Protein 1WY6 (pdb70)

Nearest PDB structures (foldseek):
  1wy6-assembly1_A  TM=1.006E+00  e=4.085E-22  Sulfurisphaera tokodaii
  7o04-assembly1_B  TM=3.857E-01  e=1.399E+00  Shigella flexneri
  7qij-assembly1_FC  TM=4.888E-01  e=3.681E+00  Yersinia enterocolitica
  8bd7-assembly1_K  TM=3.488E-01  e=2.624E+00  Chlamydomonas reinhardtii

Sequence (159 aa):
EIIRKLMDAKKFLLDGYIDEGVKIVLEITKSSTKSEYNWFICNLLESIDCRYMFQVLDKIGSYFDLDKCQNLKSVVECGVINNTLNEHVNKALDILVIQGKRDKLEEIGREILNEVSASILVAIANALRRVGDERDATTLLIEACKKGEKEACNAVNTL

B-factor: mean 21.5, std 10.37, range [6.13, 84.38]

Structure (mmCIF, N/CA/C/O backbone):
data_1WY6
#
_entry.id   1WY6
#
_cell.length_a   36.370
_cell.length_b   50.440
_cell.length_c   82.310
_cell.angle_alpha   90.00
_cell.angle_beta   90.00
_cell.angle_gamma   90.00
#
_symmetry.space_group_name_H-M   'P 21 21 21'
#
loop_
_entity.id
_entity.type
_entity.pdbx_description
1 polymer 'hypothetical protein ST1625'
2 water water
#
loop_
_atom_site.group_PDB
_atom_site.id
_atom_site.type_symbol
_atom_site.label_atom_id
_atom_site.label_alt_id
_atom_site.label_comp_id
_atom_site.label_asym_id
_atom_site.label_entity_id
_atom_site.label_seq_id
_atom_site.pdbx_PDB_ins_code
_atom_site.Cartn_x
_atom_site.Cartn_y
_atom_site.Cartn_z
_atom_site.occupancy
_atom_site.B_iso_or_equiv
_atom_site.auth_seq_id
_atom_site.auth_comp_id
_atom_site.auth_asym_id
_atom_site.auth_atom_id
_atom_site.pdbx_PDB_model_num
ATOM 1 N N . GLU A 1 6 ? 5.751 51.819 -50.031 1.00 37.56 7 GLU A N 1
ATOM 2 C CA . GLU A 1 6 ? 6.792 50.788 -49.768 1.00 37.33 7 GLU A CA 1
ATOM 3 C C . GLU A 1 6 ? 7.073 50.675 -48.272 1.00 34.23 7 GLU A C 1
ATOM 4 O O . GLU A 1 6 ? 7.123 51.675 -47.556 1.00 31.65 7 GLU A O 1
ATOM 10 N N . ILE A 1 7 ? 7.256 49.439 -47.817 1.00 8.99 8 ILE A N 1
ATOM 11 C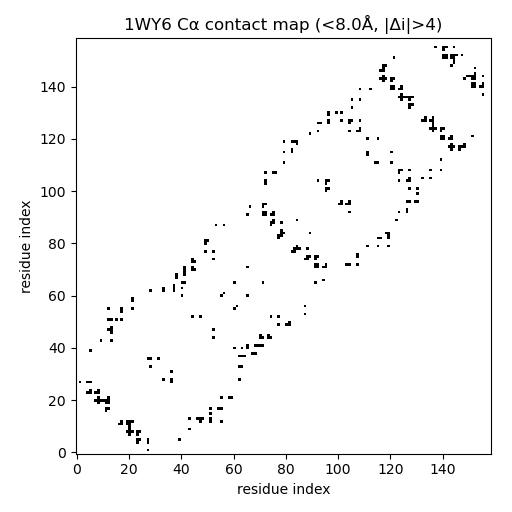 CA . ILE A 1 7 ? 7.526 49.134 -46.419 1.00 8.99 8 ILE A CA 1
ATOM 12 C C . ILE A 1 7 ? 8.730 49.886 -45.850 1.00 8.99 8 ILE A C 1
ATOM 13 O O . ILE A 1 7 ? 8.654 50.446 -44.755 1.00 26.22 8 ILE A O 1
ATOM 18 N N . ILE A 1 8 ? 9.840 49.895 -46.586 1.00 26.51 9 ILE A N 1
ATOM 19 C CA . ILE A 1 8 ? 11.042 50.561 -46.101 1.00 27.14 9 ILE A CA 1
ATOM 20 C C . ILE A 1 8 ? 10.875 52.068 -45.979 1.00 24.70 9 ILE A C 1
ATOM 21 O O . ILE A 1 8 ? 11.481 52.688 -45.108 1.00 19.44 9 ILE A O 1
ATOM 26 N N . ARG A 1 9 ? 10.062 52.656 -46.853 1.00 25.88 10 ARG A N 1
ATOM 27 C CA . ARG A 1 9 ? 9.823 54.091 -46.795 1.00 27.02 10 ARG A CA 1
ATOM 28 C C . ARG A 1 9 ? 9.044 54.382 -45.518 1.00 24.39 10 ARG A C 1
ATOM 29 O O . ARG A 1 9 ? 9.391 55.282 -44.755 1.00 21.05 10 ARG A O 1
ATOM 37 N N . LYS A 1 10 ? 7.991 53.606 -45.289 1.00 23.77 11 LYS A N 1
ATOM 38 C CA . LYS A 1 10 ? 7.181 53.766 -44.091 1.00 22.80 11 LYS A CA 1
ATOM 39 C C . LYS A 1 10 ? 8.034 53.593 -42.838 1.00 20.93 11 LYS A C 1
ATOM 40 O O . LYS A 1 10 ? 7.832 54.293 -41.848 1.00 21.22 11 LYS A O 1
ATOM 46 N N . LEU A 1 11 ? 8.993 52.669 -42.889 1.00 18.49 12 LEU A N 1
ATOM 47 C CA . LEU A 1 11 ? 9.878 52.421 -41.754 1.00 17.66 12 LEU A CA 1
ATOM 48 C C . LEU A 1 11 ? 10.809 53.610 -41.530 1.00 18.38 12 LEU A C 1
ATOM 49 O O . LEU A 1 11 ? 11.067 53.989 -40.392 1.00 17.35 12 LEU A O 1
ATOM 54 N N . MET A 1 12 ? 11.308 54.199 -42.613 1.00 20.50 13 MET A N 1
ATOM 55 C CA . MET A 1 12 ? 12.184 55.357 -42.496 1.00 20.71 13 MET A CA 1
ATOM 56 C C . MET A 1 12 ? 11.370 56.511 -41.929 1.00 22.48 13 MET A C 1
ATOM 57 O O . MET A 1 12 ? 11.896 57.378 -41.230 1.00 23.44 13 MET A O 1
ATOM 62 N N . ASP A 1 13 ? 10.077 56.517 -42.237 1.00 22.47 14 ASP A N 1
ATOM 63 C CA . ASP A 1 13 ? 9.193 57.561 -41.744 1.00 23.81 14 ASP A CA 1
ATOM 64 C C . ASP A 1 13 ? 9.033 57.383 -40.241 1.00 19.88 14 ASP A C 1
ATOM 65 O O . ASP A 1 13 ? 9.055 58.354 -39.482 1.00 18.60 14 ASP A O 1
ATOM 70 N N . ALA A 1 14 ? 8.869 56.130 -39.822 1.00 16.27 15 ALA A N 1
ATOM 71 C CA . ALA A 1 14 ? 8.724 55.807 -38.410 1.00 16.93 15 ALA A CA 1
ATOM 72 C C . ALA A 1 14 ? 10.031 56.146 -37.699 1.00 16.01 15 ALA A C 1
ATOM 73 O O . ALA A 1 14 ? 10.021 56.731 -36.623 1.00 15.75 15 ALA A O 1
ATOM 75 N N . LYS A 1 15 ? 11.154 55.801 -38.328 1.00 14.93 16 LYS A N 1
ATOM 76 C CA . LYS A 1 15 ? 12.469 56.059 -37.749 1.00 12.27 16 LYS A CA 1
ATOM 77 C C . LYS A 1 15 ? 12.659 57.532 -37.393 1.00 13.05 16 LYS A C 1
ATOM 78 O O . LYS A 1 15 ? 13.028 57.853 -36.272 1.00 11.89 16 LYS A O 1
ATOM 84 N N . LYS A 1 16 ? 12.399 58.426 -38.342 1.00 12.63 17 LYS A N 1
ATOM 85 C CA . LYS A 1 16 ? 12.552 59.855 -38.088 1.00 12.87 17 LYS A CA 1
ATOM 86 C C . LYS A 1 16 ? 11.731 60.334 -36.885 1.00 11.01 17 LYS A C 1
ATOM 87 O O . LYS A 1 16 ? 12.237 61.083 -36.051 1.00 8.34 17 LYS A O 1
ATOM 93 N N . PHE A 1 17 ? 10.469 59.915 -36.796 1.00 11.39 18 PHE A N 1
ATOM 94 C CA . PHE A 1 17 ? 9.627 60.297 -35.661 1.00 11.65 18 PHE A CA 1
ATOM 95 C C . PHE A 1 17 ? 10.341 59.901 -34.365 1.00 10.55 18 PHE A C 1
ATOM 96 O O . PHE A 1 17 ? 10.536 60.721 -33.465 1.00 9.51 18 PHE A O 1
ATOM 104 N N . LEU A 1 18 ? 10.712 58.626 -34.280 1.00 11.06 19 LEU A N 1
ATOM 105 C CA . LEU A 1 18 ? 11.384 58.086 -33.097 1.00 14.19 19 LEU A CA 1
ATOM 106 C C . LEU A 1 18 ? 12.654 58.849 -32.741 1.00 14.67 19 LEU A C 1
ATOM 107 O O . LEU A 1 18 ? 12.825 59.251 -31.595 1.00 15.15 19 LEU A O 1
ATOM 112 N N . LEU A 1 19 ? 13.545 59.044 -33.710 1.00 15.28 20 LEU A N 1
ATOM 113 C CA . LEU A 1 19 ? 14.776 59.791 -33.445 1.00 15.81 20 LEU A CA 1
ATOM 114 C C . LEU A 1 19 ? 14.423 61.181 -32.901 1.00 15.91 20 LEU A C 1
ATOM 115 O O . LEU A 1 19 ? 15.165 61.742 -32.103 1.00 14.08 20 LEU A O 1
ATOM 120 N N . ASP A 1 20 ? 13.286 61.724 -33.339 1.00 14.78 21 ASP A N 1
ATOM 121 C CA . ASP A 1 20 ? 12.849 63.054 -32.914 1.00 13.56 21 ASP A CA 1
ATOM 122 C C . ASP A 1 20 ? 12.031 63.093 -31.629 1.00 14.16 21 ASP A C 1
ATOM 123 O O . ASP A 1 20 ? 11.608 64.165 -31.205 1.00 12.77 21 ASP A O 1
ATOM 128 N N . GLY A 1 21 ? 11.783 61.935 -31.024 1.00 11.24 22 GLY A N 1
ATOM 129 C CA . GLY A 1 21 ? 11.022 61.915 -29.789 1.00 12.50 22 GLY A CA 1
ATOM 130 C C . GLY A 1 21 ? 9.525 61.745 -29.956 1.00 12.68 22 GLY A C 1
ATOM 131 O O . GLY A 1 21 ? 8.794 61.735 -28.969 1.00 15.75 22 GLY A O 1
ATOM 132 N N . TYR A 1 22 ? 9.065 61.641 -31.198 1.00 12.36 23 TYR A N 1
ATOM 133 C CA . TYR A 1 22 ? 7.645 61.433 -31.484 1.00 13.35 23 TYR A CA 1
ATOM 134 C C . TYR A 1 22 ? 7.432 59.923 -31.379 1.00 14.29 23 TYR A C 1
ATOM 135 O O . TYR A 1 22 ? 7.180 59.257 -32.380 1.00 9.20 23 TYR A O 1
ATOM 144 N N . ILE A 1 23 ? 7.549 59.388 -30.163 1.00 8.99 24 ILE A N 1
ATOM 145 C CA . ILE A 1 23 ? 7.416 57.948 -29.931 1.00 8.99 24 ILE A CA 1
ATOM 146 C C . ILE A 1 23 ? 6.092 57.295 -30.384 1.00 8.99 24 ILE A C 1
ATOM 147 O O . ILE A 1 23 ? 6.115 56.293 -31.090 1.00 12.75 24 ILE A O 1
ATOM 152 N N . ASP A 1 24 ? 4.951 57.857 -29.985 1.00 15.09 25 ASP A N 1
ATOM 153 C CA . ASP A 1 24 ? 3.656 57.283 -30.355 1.00 18.14 25 ASP A CA 1
ATOM 154 C C . ASP A 1 24 ? 3.475 57.226 -31.864 1.00 17.05 25 ASP A C 1
ATOM 155 O O . ASP A 1 24 ? 2.998 56.232 -32.407 1.00 12.84 25 ASP A O 1
ATOM 160 N N . GLU A 1 25 ? 3.843 58.312 -32.530 1.00 15.75 26 GLU A N 1
ATOM 161 C CA . GLU A 1 25 ? 3.721 58.397 -33.973 1.00 15.73 26 GLU A CA 1
ATOM 162 C C . GLU A 1 25 ? 4.540 57.297 -34.652 1.00 13.36 26 GLU A C 1
ATOM 163 O O . GLU A 1 25 ? 4.013 56.514 -35.450 1.00 14.70 26 GLU A O 1
ATOM 169 N N . GLY A 1 26 ? 5.831 57.239 -34.337 1.00 10.83 27 GLY A N 1
ATOM 170 C CA . GLY A 1 26 ? 6.686 56.229 -34.938 1.00 11.82 27 GLY A CA 1
ATOM 171 C C . GLY A 1 26 ? 6.271 54.807 -34.595 1.00 11.96 27 GLY A C 1
ATOM 172 O O . GLY A 1 26 ? 6.373 53.916 -35.431 1.00 14.95 27 GLY A O 1
ATOM 173 N N . VAL A 1 27 ? 5.797 54.584 -33.373 1.00 13.39 28 VAL A N 1
ATOM 174 C CA . VAL A 1 27 ? 5.371 53.242 -32.955 1.00 12.05 28 VAL A CA 1
ATOM 175 C C . VAL A 1 27 ? 4.115 52.788 -33.693 1.00 12.78 28 VAL A C 1
ATOM 176 O O . VAL A 1 27 ? 3.979 51.618 -34.062 1.00 13.16 28 VAL A O 1
ATOM 180 N N . LYS A 1 28 ? 3.204 53.727 -33.914 1.00 13.67 29 LYS A N 1
ATOM 181 C CA . LYS A 1 28 ? 1.961 53.444 -34.612 1.00 15.57 29 LYS A CA 1
ATOM 182 C C . LYS A 1 28 ? 2.313 52.919 -36.002 1.00 13.81 29 LYS A C 1
ATOM 183 O O . LYS A 1 28 ? 1.787 51.896 -36.443 1.00 19.05 29 LYS A O 1
ATOM 189 N N . ILE A 1 29 ? 3.210 53.625 -36.683 1.00 8.99 30 ILE A N 1
ATOM 190 C CA . ILE A 1 29 ? 3.672 53.232 -38.015 1.00 8.99 30 ILE A CA 1
ATOM 191 C C . ILE A 1 29 ? 4.302 51.833 -37.961 1.00 8.99 30 ILE A C 1
ATOM 192 O O . ILE A 1 29 ? 3.995 50.966 -38.784 1.00 20.24 30 ILE A O 1
ATOM 197 N N . VAL A 1 30 ? 5.183 51.616 -36.989 1.00 19.15 31 VAL A N 1
ATOM 198 C CA . VAL A 1 30 ? 5.846 50.321 -36.845 1.00 20.41 31 VAL A CA 1
ATOM 199 C C . VAL A 1 30 ? 4.853 49.175 -36.652 1.00 19.02 31 VAL A C 1
ATOM 200 O O . VAL A 1 30 ? 5.023 48.103 -37.225 1.00 17.28 31 VAL A O 1
ATOM 204 N N . LEU A 1 31 ? 3.823 49.396 -35.842 1.00 19.51 32 LEU A N 1
ATOM 205 C CA . LEU A 1 31 ? 2.824 48.366 -35.599 1.00 20.32 32 LEU A CA 1
ATOM 206 C C . LEU A 1 31 ? 1.997 48.084 -36.846 1.00 21.48 32 LEU A C 1
ATOM 207 O O . LEU A 1 31 ? 1.416 47.009 -36.972 1.00 22.52 32 LEU A O 1
ATOM 212 N N . GLU A 1 32 ? 1.935 49.051 -37.758 1.00 21.19 33 GLU A N 1
ATOM 213 C CA . GLU A 1 32 ? 1.205 48.863 -39.003 1.00 21.90 33 GLU A CA 1
ATOM 214 C C . GLU A 1 32 ? 1.981 47.831 -39.815 1.00 21.99 33 GLU A C 1
ATOM 215 O O . GLU A 1 32 ? 1.422 46.836 -40.261 1.00 20.41 33 GLU A O 1
ATOM 221 N N . ILE A 1 33 ? 3.277 48.083 -39.991 1.00 8.99 34 ILE A N 1
ATOM 222 C CA . ILE A 1 33 ? 4.164 47.196 -40.741 1.00 8.99 34 ILE A CA 1
ATOM 223 C C . ILE A 1 33 ? 4.128 45.791 -40.151 1.00 8.99 34 ILE A C 1
ATOM 224 O O . ILE A 1 33 ? 4.082 44.794 -40.878 1.00 25.69 34 ILE A O 1
ATOM 229 N N . THR A 1 34 ? 4.152 45.727 -38.826 1.00 27.59 35 THR A N 1
ATOM 230 C CA . THR A 1 34 ? 4.120 44.465 -38.101 1.00 30.91 35 THR A CA 1
ATOM 231 C C . THR A 1 34 ? 2.888 43.629 -38.443 1.00 32.38 35 THR A C 1
ATOM 232 O O . THR A 1 34 ? 2.914 42.400 -38.345 1.00 31.91 35 THR A O 1
ATOM 236 N N . LYS A 1 35 ? 1.812 44.298 -38.846 1.00 34.46 36 LYS A N 1
ATOM 237 C CA . LYS A 1 35 ? 0.570 43.612 -39.190 1.00 36.07 36 LYS A CA 1
ATOM 238 C C . LYS A 1 35 ? 0.544 43.129 -40.639 1.00 35.60 36 LYS A C 1
ATOM 239 O O . LYS A 1 35 ? -0.039 42.088 -40.947 1.00 33.24 36 LYS A O 1
ATOM 245 N N . SER A 1 36 ? 1.178 43.890 -41.524 1.00 37.29 37 SER A N 1
ATOM 246 C CA . SER A 1 36 ? 1.188 43.567 -42.945 1.00 38.83 37 SER A CA 1
ATOM 247 C C . SER A 1 36 ? 2.324 42.684 -43.458 1.00 39.15 37 SER A C 1
ATOM 248 O O . SER A 1 36 ? 2.172 42.021 -44.482 1.00 40.11 37 SER A O 1
ATOM 251 N N . SER A 1 37 ? 3.457 42.671 -42.765 1.00 39.94 38 SER A N 1
ATOM 252 C CA . SER A 1 37 ? 4.587 41.858 -43.205 1.00 40.18 38 SER A CA 1
ATOM 253 C C . SER A 1 37 ? 5.037 40.859 -42.142 1.00 40.41 38 SER A C 1
ATOM 254 O O . SER A 1 37 ? 4.418 40.749 -41.083 1.00 39.18 38 SER A O 1
ATOM 257 N N . THR A 1 38 ? 6.118 40.135 -42.426 1.00 42.58 39 THR A N 1
ATOM 258 C CA . THR A 1 38 ? 6.638 39.140 -41.490 1.00 43.61 39 THR A CA 1
ATOM 259 C C . THR A 1 38 ? 7.960 39.551 -40.845 1.00 42.25 39 THR A C 1
ATOM 260 O O . THR A 1 38 ? 8.704 40.365 -41.389 1.00 39.78 39 THR A O 1
ATOM 264 N N . LYS A 1 39 ? 8.235 38.970 -39.680 1.00 42.34 40 LYS A N 1
ATOM 265 C CA . LYS A 1 39 ? 9.452 39.234 -38.919 1.00 42.05 40 LYS A CA 1
ATOM 266 C C . LYS A 1 39 ? 10.697 39.300 -39.797 1.00 41.24 40 LYS A C 1
ATOM 267 O O . LYS A 1 39 ? 11.385 40.322 -39.841 1.00 38.89 40 LYS A O 1
ATOM 273 N N . SER A 1 40 ? 10.982 38.194 -40.477 1.00 40.24 41 SER A N 1
ATOM 274 C CA . SER A 1 40 ? 12.140 38.073 -41.362 1.00 40.17 41 SER A CA 1
ATOM 275 C C . SER A 1 40 ? 12.061 39.028 -42.548 1.00 38.29 41 SER A C 1
ATOM 276 O O . SER A 1 40 ? 12.394 38.658 -43.677 1.00 40.71 41 SER A O 1
ATOM 279 N N . GLU A 1 41 ? 11.626 40.254 -42.284 1.00 36.52 42 GLU A N 1
ATOM 280 C CA . GLU A 1 41 ? 11.475 41.271 -43.320 1.00 34.45 42 GLU A CA 1
ATOM 281 C C . GLU A 1 41 ? 11.624 42.682 -42.745 1.00 30.96 42 GLU A C 1
ATOM 282 O O . GLU A 1 41 ? 12.122 43.580 -43.419 1.00 28.59 42 GLU A O 1
ATOM 288 N N . TYR A 1 42 ? 11.190 42.876 -41.502 1.00 26.76 43 TYR A N 1
ATOM 289 C CA . TYR A 1 42 ? 11.286 44.188 -40.874 1.00 22.34 43 TYR A CA 1
ATOM 290 C C . TYR A 1 42 ? 12.146 44.159 -39.616 1.00 20.42 43 TYR A C 1
ATOM 291 O O . TYR A 1 42 ? 12.383 45.191 -38.994 1.00 19.39 43 TYR A O 1
ATOM 300 N N . ASN A 1 43 ? 12.611 42.973 -39.251 1.00 18.29 44 ASN A N 1
ATOM 301 C CA . ASN A 1 43 ? 13.419 42.800 -38.053 1.00 19.06 44 ASN A CA 1
ATOM 302 C C . ASN A 1 43 ? 14.666 43.681 -38.001 1.00 18.86 44 ASN A C 1
ATOM 303 O O . ASN A 1 43 ? 15.040 44.184 -36.935 1.00 18.52 44 ASN A O 1
ATOM 308 N N . TRP A 1 44 ? 15.307 43.847 -39.155 1.00 17.37 45 TRP A N 1
ATOM 309 C CA . TRP A 1 44 ? 16.521 44.653 -39.290 1.00 16.34 45 TRP A CA 1
ATOM 310 C C . TRP A 1 44 ? 16.317 46.089 -38.809 1.00 15.43 45 TRP A C 1
ATOM 311 O O . TRP A 1 44 ? 17.273 46.756 -38.410 1.00 12.81 45 TRP A O 1
ATOM 322 N N . PHE A 1 45 ? 15.075 46.568 -38.880 1.00 13.02 46 PHE A N 1
ATOM 323 C CA . PHE A 1 45 ? 14.764 47.941 -38.494 1.00 12.35 46 PHE A CA 1
ATOM 324 C C . PHE A 1 45 ? 15.201 48.337 -37.092 1.00 11.35 46 PHE A C 1
ATOM 325 O O . PHE A 1 45 ? 15.758 49.409 -36.900 1.00 6.67 46 PHE A O 1
ATOM 333 N N . ILE A 1 46 ? 14.935 47.481 -36.113 1.00 8.99 47 ILE A N 1
ATOM 334 C CA . ILE A 1 46 ? 15.286 47.791 -34.732 1.00 8.99 47 ILE A CA 1
ATOM 335 C C . ILE A 1 46 ? 16.794 47.973 -34.537 1.00 8.99 47 ILE A C 1
ATOM 336 O O . ILE A 1 46 ? 17.224 48.851 -33.787 1.00 15.75 47 ILE A O 1
ATOM 341 N N . CYS A 1 47 ? 17.589 47.149 -35.215 1.00 14.61 48 CYS A N 1
ATOM 342 C CA . CYS A 1 47 ? 19.047 47.234 -35.125 1.00 13.81 48 CYS A CA 1
ATOM 343 C C . CYS A 1 47 ? 19.484 48.578 -35.691 1.00 13.43 48 CYS A C 1
ATOM 344 O O . CYS A 1 47 ? 20.350 49.255 -35.140 1.00 9.97 48 CYS A O 1
ATOM 347 N N . ASN A 1 48 ? 18.874 48.937 -36.814 1.00 12.82 49 ASN A N 1
ATOM 348 C CA . ASN A 1 48 ? 19.168 50.178 -37.508 1.00 11.18 49 ASN A CA 1
ATOM 349 C C . ASN A 1 48 ? 18.836 51.372 -36.607 1.00 12.64 49 ASN A C 1
ATOM 350 O O . ASN A 1 48 ? 19.653 52.285 -36.454 1.00 14.42 49 ASN A O 1
ATOM 355 N N . LEU A 1 49 ? 17.652 51.366 -35.997 1.00 12.99 50 LEU A N 1
ATOM 356 C CA . LEU A 1 49 ? 17.268 52.466 -35.112 1.00 14.76 50 LEU A CA 1
ATOM 357 C C . LEU A 1 49 ? 18.246 52.622 -33.949 1.00 12.20 50 LEU A C 1
ATOM 358 O O . LEU A 1 49 ? 18.747 53.716 -33.697 1.00 10.89 50 LEU A O 1
ATOM 363 N N . LEU A 1 50 ? 18.514 51.522 -33.250 1.00 12.97 51 LEU A N 1
ATOM 364 C CA . LEU A 1 50 ? 19.399 51.520 -32.087 1.00 14.66 51 LEU A CA 1
ATOM 365 C C . LEU A 1 50 ? 20.796 52.085 -32.349 1.00 14.48 51 LEU A C 1
ATOM 366 O O . LEU A 1 50 ? 21.458 52.573 -31.432 1.00 18.31 51 LEU A O 1
ATOM 371 N N . GLU A 1 51 ? 21.239 52.030 -33.599 1.00 13.60 52 GLU A N 1
ATOM 372 C CA . GLU A 1 51 ? 22.553 52.539 -33.965 1.00 13.59 52 GLU A CA 1
ATOM 373 C C . GLU A 1 51 ? 22.681 54.052 -33.753 1.00 15.86 52 GLU A C 1
ATOM 374 O O . GLU A 1 51 ? 23.760 54.559 -33.431 1.00 14.28 52 GLU A O 1
ATOM 380 N N . SER A 1 52 ? 21.582 54.779 -33.917 1.00 14.28 53 SER A N 1
ATOM 381 C CA . SER A 1 52 ? 21.643 56.225 -33.779 1.00 15.66 53 SER A CA 1
ATOM 382 C C . SER A 1 52 ? 20.602 56.893 -32.887 1.00 15.00 53 SER A C 1
ATOM 383 O O . SER A 1 52 ? 20.715 58.086 -32.612 1.00 17.28 53 SER A O 1
ATOM 386 N N . ILE A 1 53 ? 19.599 56.156 -32.423 1.00 8.99 54 ILE A N 1
ATOM 387 C CA . ILE A 1 53 ? 18.592 56.796 -31.586 1.00 8.99 54 ILE A CA 1
ATOM 388 C C . ILE A 1 53 ? 19.172 57.373 -30.295 1.00 8.99 54 ILE A C 1
ATOM 389 O O . ILE A 1 53 ? 19.970 56.735 -29.602 1.00 16.50 54 ILE A O 1
ATOM 394 N N . ASP A 1 54 ? 18.767 58.602 -29.996 1.00 15.92 55 ASP A N 1
ATOM 395 C CA . ASP A 1 54 ? 19.204 59.301 -28.795 1.00 16.42 55 ASP A CA 1
ATOM 396 C C . ASP A 1 54 ? 18.887 58.454 -27.561 1.00 16.16 55 ASP A C 1
ATOM 397 O O . ASP A 1 54 ? 17.800 57.881 -27.443 1.00 13.98 55 ASP A O 1
ATOM 402 N N . CYS A 1 55 ? 19.838 58.379 -26.635 1.00 16.56 56 CYS A N 1
ATOM 403 C CA . CYS A 1 55 ? 19.642 57.604 -25.415 1.00 16.68 56 CYS A CA 1
ATOM 404 C C . CYS A 1 55 ? 18.438 58.074 -24.596 1.00 16.04 56 CYS A C 1
ATOM 405 O O . CYS A 1 55 ? 17.925 57.340 -23.745 1.00 12.63 56 CYS A O 1
ATOM 408 N N . ARG A 1 56 ? 17.991 59.296 -24.854 1.00 15.57 57 ARG A N 1
ATOM 409 C CA . ARG A 1 56 ? 16.832 59.844 -24.153 1.00 15.24 57 ARG A CA 1
ATOM 410 C C . ARG A 1 56 ? 15.555 59.089 -24.525 1.00 15.34 57 ARG A C 1
ATOM 411 O O . ARG A 1 56 ? 14.597 59.095 -23.760 1.00 12.54 57 ARG A O 1
ATOM 419 N N . TYR A 1 57 ? 15.547 58.451 -25.695 1.00 14.35 58 TYR A N 1
ATOM 420 C CA . TYR A 1 57 ? 14.355 57.744 -26.180 1.00 13.32 58 TYR A CA 1
ATOM 421 C C . TYR A 1 57 ? 14.473 56.231 -26.350 1.00 11.63 58 TYR A C 1
ATOM 422 O O . TYR A 1 57 ? 13.467 55.517 -26.296 1.00 12.19 58 TYR A O 1
ATOM 431 N N . MET A 1 58 ? 15.689 55.752 -26.584 1.00 11.58 59 MET A N 1
ATOM 432 C CA . MET A 1 58 ? 15.925 54.332 -26.817 1.00 11.55 59 MET A CA 1
ATOM 433 C C . MET A 1 58 ? 15.072 53.376 -25.988 1.00 12.59 59 MET A C 1
ATOM 434 O O . MET A 1 58 ? 14.381 52.524 -26.538 1.00 11.87 59 MET A O 1
ATOM 439 N N . PHE A 1 59 ? 15.098 53.523 -24.671 1.00 14.64 60 PHE A N 1
ATOM 440 C CA . PHE A 1 59 ? 14.338 52.623 -23.817 1.00 16.06 60 PHE A CA 1
ATOM 441 C C . PHE A 1 59 ? 12.821 52.758 -23.923 1.00 16.23 60 PHE A C 1
ATOM 442 O O . PHE A 1 59 ? 12.109 51.770 -23.783 1.00 18.74 60 PHE A O 1
ATOM 450 N N . GLN A 1 60 ? 12.324 53.966 -24.177 1.00 15.55 61 GLN A N 1
ATOM 451 C CA . GLN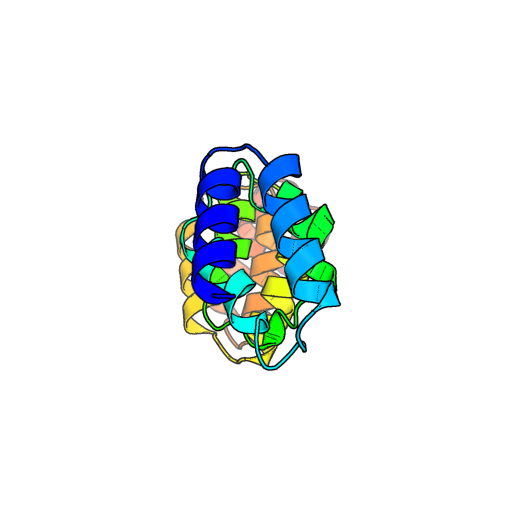 A 1 60 ? 10.880 54.175 -24.340 1.00 18.50 61 GLN A CA 1
ATOM 452 C C . GLN A 1 60 ? 10.430 53.402 -25.580 1.00 17.05 61 GLN A C 1
ATOM 453 O O . GLN A 1 60 ? 9.356 52.798 -25.611 1.00 16.51 61 GLN A O 1
ATOM 459 N N . VAL A 1 61 ? 11.263 53.449 -26.616 1.00 16.91 62 VAL A N 1
ATOM 460 C CA . VAL A 1 61 ? 10.970 52.747 -27.856 1.00 16.30 62 VAL A CA 1
ATOM 461 C C . VAL A 1 61 ? 10.978 51.245 -27.618 1.00 13.90 62 VAL A C 1
ATOM 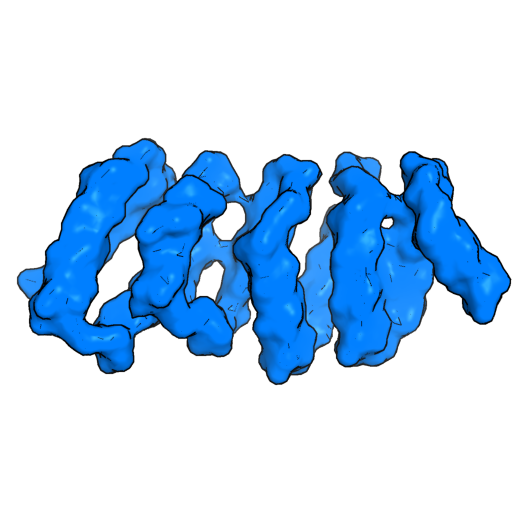462 O O . VAL A 1 61 ? 10.033 50.555 -27.993 1.00 12.73 62 VAL A O 1
ATOM 466 N N . LEU A 1 62 ? 12.042 50.744 -26.992 1.00 11.84 63 LEU A N 1
ATOM 467 C CA . LEU A 1 62 ? 12.167 49.317 -26.713 1.00 12.36 63 LEU A CA 1
ATOM 468 C C . LEU A 1 62 ? 11.022 48.773 -25.858 1.00 11.75 63 LEU A C 1
ATOM 469 O O . LEU A 1 62 ? 10.556 47.656 -26.082 1.00 11.71 63 LEU A O 1
ATOM 474 N N . ASP A 1 63 ? 10.582 49.559 -24.878 1.00 12.47 64 ASP A N 1
ATOM 475 C CA . ASP A 1 63 ? 9.477 49.164 -24.004 1.00 14.84 64 ASP A CA 1
ATOM 476 C C . ASP A 1 63 ? 8.198 48.948 -24.820 1.00 14.76 64 ASP A C 1
ATOM 477 O O . ASP A 1 63 ? 7.366 48.110 -24.494 1.00 15.89 64 ASP A O 1
ATOM 482 N N . LYS A 1 64 ? 8.041 49.713 -25.889 1.00 14.83 65 LYS A N 1
ATOM 483 C CA . LYS A 1 64 ? 6.832 49.596 -26.693 1.00 16.60 65 LYS A CA 1
ATOM 484 C C . LYS A 1 64 ? 6.902 48.580 -27.815 1.00 17.24 65 LYS A C 1
ATOM 485 O O . LYS A 1 64 ? 5.959 47.818 -28.021 1.00 17.01 65 LYS A O 1
ATOM 491 N N . ILE A 1 65 ? 8.025 48.541 -28.521 1.00 15.13 66 ILE A N 1
ATOM 492 C CA . ILE A 1 65 ? 8.132 47.637 -29.658 1.00 16.72 66 ILE A CA 1
ATOM 493 C C . ILE A 1 65 ? 9.267 46.616 -29.652 1.00 17.21 66 ILE A C 1
ATOM 494 O O . ILE A 1 65 ? 9.408 45.844 -30.594 1.00 15.57 66 ILE A O 1
ATOM 499 N N . GLY A 1 66 ? 10.068 46.601 -28.597 1.00 18.34 67 GLY A N 1
ATOM 500 C CA . GLY A 1 66 ? 11.167 45.656 -28.543 1.00 19.21 67 GLY A CA 1
ATOM 501 C C . GLY A 1 66 ? 10.743 44.218 -28.791 1.00 19.17 67 GLY A C 1
ATOM 502 O O . GLY A 1 66 ? 11.405 43.484 -29.522 1.00 19.84 67 GLY A O 1
ATOM 503 N N . SER A 1 67 ? 9.627 43.827 -28.184 1.00 19.37 68 SER A N 1
ATOM 504 C CA . SER A 1 67 ? 9.104 42.470 -28.289 1.00 18.43 68 SER A CA 1
ATOM 505 C C . SER A 1 67 ? 8.778 41.984 -29.698 1.00 16.84 68 SER A C 1
ATOM 506 O O . SER A 1 67 ? 8.668 40.781 -29.916 1.00 16.60 68 SER A O 1
ATOM 509 N N . TYR A 1 68 ? 8.620 42.902 -30.650 1.00 14.24 69 TYR A N 1
ATOM 510 C CA . TYR A 1 68 ? 8.313 42.513 -32.031 1.00 15.28 69 TYR A CA 1
ATOM 511 C C . TYR A 1 68 ? 9.539 42.123 -32.846 1.00 15.79 69 TYR A C 1
ATOM 512 O O . TYR A 1 68 ? 9.410 41.667 -33.987 1.00 14.14 69 TYR A O 1
ATOM 521 N N . PHE A 1 69 ? 10.724 42.299 -32.267 1.00 13.97 70 PHE A N 1
ATOM 522 C CA . PHE A 1 69 ? 11.961 41.993 -32.980 1.00 15.93 70 PHE A CA 1
ATOM 523 C C . PHE A 1 69 ? 12.818 40.955 -32.279 1.00 15.45 70 PHE A C 1
ATOM 524 O O . PHE A 1 69 ? 12.620 40.653 -31.103 1.00 20.64 70 PHE A O 1
ATOM 532 N N . ASP A 1 70 ? 13.774 40.405 -33.021 1.00 18.21 71 ASP A N 1
ATOM 533 C CA . ASP A 1 70 ? 14.732 39.450 -32.471 1.00 16.14 71 ASP A CA 1
ATOM 534 C C . ASP A 1 70 ? 16.004 40.271 -32.300 1.00 13.59 71 ASP A C 1
ATOM 535 O O . ASP A 1 70 ? 16.767 40.426 -33.247 1.00 9.62 71 ASP A O 1
ATOM 540 N N . LEU A 1 71 ? 16.208 40.817 -31.104 1.00 14.28 72 LEU A N 1
ATOM 541 C CA . LEU A 1 71 ? 17.381 41.637 -30.827 1.00 17.49 72 LEU A CA 1
ATOM 542 C C . LEU A 1 71 ? 18.687 40.870 -30.985 1.00 18.66 72 LEU A C 1
ATOM 543 O O . LEU A 1 71 ? 19.720 41.458 -31.312 1.00 20.14 72 LEU A O 1
ATOM 548 N N . ASP A 1 72 ? 18.636 39.560 -30.767 1.00 18.93 73 ASP A N 1
ATOM 549 C CA . ASP A 1 72 ? 19.824 38.723 -30.879 1.00 22.09 73 ASP A CA 1
ATOM 550 C C . ASP A 1 72 ? 20.388 38.737 -32.296 1.00 20.97 73 ASP A C 1
ATOM 551 O O . ASP A 1 72 ? 21.525 38.330 -32.523 1.00 23.14 73 ASP A O 1
ATOM 556 N N . LYS A 1 73 ? 19.595 39.201 -33.255 1.00 20.35 74 LYS A N 1
ATOM 557 C CA . LYS A 1 73 ? 20.063 39.268 -34.628 1.00 18.93 74 LYS A CA 1
ATOM 558 C C . LYS A 1 73 ? 20.856 40.550 -34.876 1.00 17.81 74 LYS A C 1
ATOM 559 O O . LYS A 1 73 ? 21.556 40.675 -35.883 1.00 16.54 74 LYS A O 1
ATOM 565 N N . CYS A 1 74 ? 20.761 41.486 -33.934 1.00 14.88 75 CYS A N 1
ATOM 566 C CA . CYS A 1 74 ? 21.476 42.753 -34.029 1.00 15.38 75 CYS A CA 1
ATOM 567 C C . CYS A 1 74 ? 22.935 42.572 -33.618 1.00 14.25 75 CYS A C 1
ATOM 568 O O . CYS A 1 74 ? 23.232 41.889 -32.636 1.00 19.22 75 CYS A O 1
ATOM 571 N N . GLN A 1 75 ? 23.837 43.194 -34.375 1.00 15.21 76 GLN A N 1
ATOM 572 C CA . GLN A 1 75 ? 25.274 43.108 -34.119 1.00 16.50 76 GLN A CA 1
ATOM 573 C C . GLN A 1 75 ? 25.802 44.354 -33.402 1.00 16.56 76 GLN A C 1
ATOM 574 O O . GLN A 1 75 ? 26.960 44.393 -32.976 1.00 15.34 76 GLN A O 1
ATOM 580 N N . ASN A 1 76 ? 24.946 45.363 -33.275 1.00 15.53 77 ASN A N 1
ATOM 581 C CA . ASN A 1 76 ? 25.306 46.628 -32.632 1.00 17.37 77 ASN A CA 1
ATOM 582 C C . ASN A 1 76 ? 24.680 46.821 -31.251 1.00 16.15 77 ASN A C 1
ATOM 583 O O . ASN A 1 76 ? 24.411 47.957 -30.848 1.00 17.23 77 ASN A O 1
ATOM 588 N N . LEU A 1 77 ? 24.454 45.727 -30.524 1.00 11.83 78 LEU A N 1
A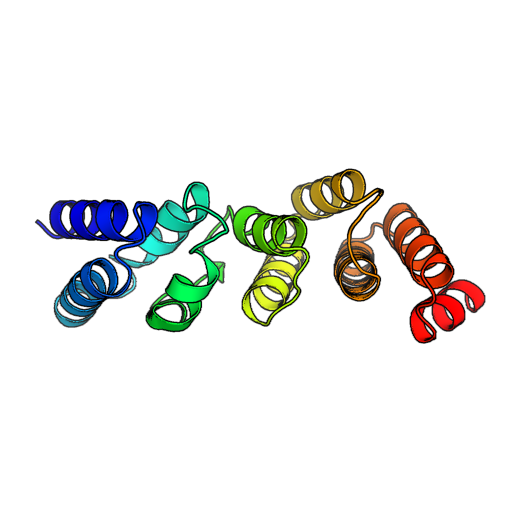TOM 589 C CA . LEU A 1 77 ? 23.847 45.835 -29.207 1.00 9.85 78 LEU A CA 1
ATOM 590 C C . LEU A 1 77 ? 24.701 46.570 -28.180 1.00 7.64 78 LEU A C 1
ATOM 591 O O . LEU A 1 77 ? 24.259 46.820 -27.061 1.00 9.64 78 LEU A O 1
ATOM 596 N N . LYS A 1 78 ? 25.915 46.945 -28.565 1.00 12.44 79 LYS A N 1
ATOM 597 C CA . LYS A 1 78 ? 26.749 47.714 -27.658 1.00 11.88 79 LYS A CA 1
ATOM 598 C C . LYS A 1 78 ? 26.062 49.075 -27.500 1.00 12.25 79 LYS A C 1
ATOM 599 O O . LYS A 1 78 ? 26.249 49.768 -26.500 1.00 12.92 79 LYS A O 1
ATOM 605 N N . SER A 1 79 ? 25.260 49.447 -28.498 1.00 12.58 80 SER A N 1
ATOM 606 C CA . SER A 1 79 ? 24.524 50.715 -28.484 1.00 13.59 80 SER A CA 1
ATOM 607 C C . SER A 1 79 ? 23.533 50.761 -27.316 1.00 10.82 80 SER A C 1
ATOM 608 O O . SER A 1 79 ? 23.273 51.820 -26.737 1.00 8.67 80 SER A O 1
ATOM 611 N N . VAL A 1 80 ? 22.962 49.611 -26.985 1.00 10.71 81 VAL A N 1
ATOM 612 C CA . VAL A 1 80 ? 21.996 49.546 -25.895 1.00 10.76 81 VAL A CA 1
ATOM 613 C C . VAL A 1 80 ? 22.693 49.686 -24.545 1.00 11.50 81 VAL A C 1
ATOM 614 O O . VAL A 1 80 ? 22.210 50.383 -23.662 1.00 11.71 81 VAL A O 1
ATOM 618 N N . VAL A 1 81 ? 23.837 49.029 -24.396 1.00 13.58 82 VAL A N 1
ATOM 619 C CA . VAL A 1 81 ? 24.602 49.110 -23.160 1.00 12.34 82 VAL A CA 1
ATOM 620 C C . VAL A 1 81 ? 25.099 50.549 -22.971 1.00 13.94 82 VAL A C 1
ATOM 621 O O . VAL A 1 81 ? 25.105 51.073 -21.853 1.00 9.19 82 VAL A O 1
ATOM 625 N N . GLU A 1 82 ? 25.519 51.170 -24.072 1.00 11.53 83 GLU A N 1
ATOM 626 C CA . GLU A 1 82 ? 26.005 52.550 -24.059 1.00 13.07 83 GLU A CA 1
ATOM 627 C C . GLU A 1 82 ? 24.956 53.491 -23.485 1.00 12.02 83 GLU A C 1
ATOM 628 O O . GLU A 1 82 ? 25.285 54.408 -22.736 1.00 10.78 83 GLU A O 1
ATOM 634 N N . CYS A 1 83 ? 23.694 53.291 -23.860 1.00 14.81 84 CYS A N 1
ATOM 635 C CA . CYS A 1 83 ? 22.628 54.139 -23.332 1.00 13.47 84 CYS A CA 1
ATOM 636 C C . CYS A 1 83 ? 22.416 53.831 -21.855 1.00 14.36 84 CYS A C 1
ATOM 637 O O . CYS A 1 83 ? 21.978 54.680 -21.089 1.00 12.60 84 CYS A O 1
ATOM 640 N N . GLY A 1 84 ? 22.728 52.607 -21.454 1.00 17.17 85 GLY A N 1
ATOM 641 C CA . GLY A 1 84 ? 22.604 52.266 -20.051 1.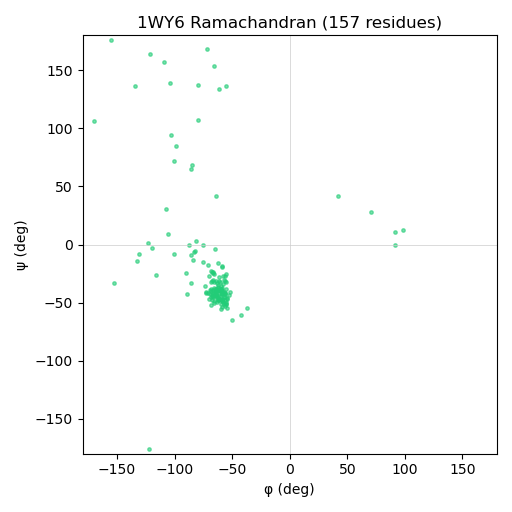00 16.92 85 GLY A CA 1
ATOM 642 C C . GLY A 1 84 ? 23.638 53.082 -19.290 1.00 18.79 85 GLY A C 1
ATOM 643 O O . GLY A 1 84 ? 23.340 53.675 -18.253 1.00 20.25 85 GLY A O 1
ATOM 644 N N . VAL A 1 85 ? 24.857 53.131 -19.821 1.00 20.64 86 VAL A N 1
ATOM 645 C CA . VAL A 1 85 ? 25.938 53.886 -19.189 1.00 22.29 86 VAL A CA 1
ATOM 646 C C . VAL A 1 85 ? 25.709 55.399 -19.238 1.00 22.96 86 VAL A C 1
ATOM 647 O O . VAL A 1 85 ? 25.906 56.086 -18.242 1.00 23.92 86 VAL A O 1
ATOM 651 N N . ILE A 1 86 ? 25.300 55.920 -20.393 1.00 22.38 87 ILE A N 1
ATOM 652 C CA . ILE A 1 86 ? 25.060 57.355 -20.522 1.00 21.56 87 ILE A CA 1
ATOM 653 C C . ILE A 1 86 ? 23.931 57.766 -19.586 1.00 20.35 87 ILE A C 1
ATOM 654 O O . ILE A 1 86 ? 24.016 58.782 -18.902 1.00 21.90 87 ILE A O 1
ATOM 659 N N . ASN A 1 87 ? 22.872 56.967 -19.563 1.00 18.83 88 ASN A N 1
ATOM 660 C CA . ASN A 1 87 ? 21.735 57.232 -18.700 1.00 19.50 88 ASN A CA 1
ATOM 661 C C . ASN A 1 87 ? 22.044 56.736 -17.283 1.00 20.76 88 ASN A C 1
ATOM 662 O O . ASN A 1 87 ? 21.201 56.810 -16.395 1.00 22.13 88 ASN A O 1
ATOM 667 N N . ASN A 1 88 ? 23.260 56.233 -17.084 1.00 24.05 89 ASN A N 1
ATOM 668 C CA . ASN A 1 88 ? 23.680 55.697 -15.791 1.00 27.08 89 ASN A CA 1
ATOM 669 C C . ASN A 1 88 ? 22.545 54.885 -15.201 1.00 27.64 89 ASN A C 1
ATOM 670 O O . ASN A 1 88 ? 22.263 54.958 -14.009 1.00 29.00 89 ASN A O 1
ATOM 675 N N . THR A 1 89 ? 21.886 54.110 -16.051 1.00 28.76 90 THR A N 1
ATOM 676 C CA . THR A 1 89 ? 20.770 53.298 -15.608 1.00 28.51 90 THR A CA 1
ATOM 677 C C . THR A 1 89 ? 20.848 51.878 -16.152 1.00 27.38 90 THR A C 1
ATOM 678 O O . THR A 1 89 ? 21.160 51.657 -17.318 1.00 26.98 90 THR A O 1
ATOM 682 N N . LEU A 1 90 ? 20.570 50.921 -15.282 1.00 24.17 91 LEU A N 1
ATOM 683 C CA . LEU A 1 90 ? 20.572 49.518 -15.644 1.00 24.96 91 LEU A CA 1
ATOM 684 C C . LEU A 1 90 ? 19.100 49.125 -15.751 1.00 24.94 91 LEU A C 1
ATOM 685 O O . LEU A 1 90 ? 18.283 49.558 -14.937 1.00 24.46 91 LEU A O 1
ATOM 690 N N . ASN A 1 91 ? 18.758 48.334 -16.763 1.00 21.01 92 ASN A N 1
ATOM 691 C CA . ASN A 1 91 ? 17.380 47.889 -16.957 1.00 21.78 92 ASN A CA 1
ATOM 692 C C . ASN A 1 91 ? 17.387 46.577 -17.737 1.00 21.71 92 ASN A C 1
ATOM 693 O O . ASN A 1 91 ? 18.443 46.119 -18.173 1.00 22.95 92 ASN A O 1
ATOM 698 N N . GLU A 1 92 ? 16.212 45.983 -17.927 1.00 19.18 93 GLU A N 1
ATOM 699 C CA . GLU A 1 92 ? 16.119 44.708 -18.628 1.00 20.34 93 GLU A CA 1
ATOM 700 C C . GLU A 1 92 ? 16.689 44.737 -20.045 1.00 17.22 93 GLU A C 1
ATOM 701 O O . GLU A 1 92 ? 17.222 43.729 -20.511 1.00 17.68 93 GLU A O 1
ATOM 707 N N . HIS A 1 93 ? 16.560 45.874 -20.729 1.00 15.52 94 HIS A N 1
ATOM 708 C CA . HIS A 1 93 ? 17.078 46.009 -22.085 1.00 14.90 94 HIS A CA 1
ATOM 709 C C . HIS A 1 93 ? 18.595 45.922 -22.038 1.00 14.12 94 HIS A C 1
ATOM 710 O O . HIS A 1 93 ? 19.202 45.178 -22.805 1.00 12.77 94 HIS A O 1
ATOM 717 N N . VAL A 1 94 ? 19.202 46.678 -21.130 1.00 13.88 95 VAL A N 1
ATOM 718 C CA . VAL A 1 94 ? 20.651 46.661 -20.988 1.00 13.56 95 VAL A CA 1
ATOM 719 C C . VAL A 1 94 ? 21.164 45.266 -20.656 1.00 12.62 95 VAL A C 1
ATOM 720 O O . VAL A 1 94 ? 22.118 44.799 -21.264 1.00 9.61 95 VAL A O 1
ATOM 724 N N . ASN A 1 95 ? 20.529 44.601 -19.694 1.00 11.62 96 ASN A N 1
ATOM 725 C CA . ASN A 1 95 ? 20.963 43.264 -19.301 1.00 14.22 96 ASN A CA 1
ATOM 726 C C . ASN A 1 95 ? 20.846 42.268 -20.447 1.00 14.38 96 ASN A C 1
ATOM 727 O O . ASN A 1 95 ? 21.791 41.527 -20.718 1.00 15.14 96 ASN A O 1
ATOM 732 N N . LYS A 1 96 ? 19.700 42.247 -21.124 1.00 14.07 97 LYS A N 1
ATOM 733 C CA . LYS A 1 96 ? 19.520 41.331 -22.247 1.00 15.14 97 LYS A CA 1
ATOM 734 C C . LYS A 1 96 ? 20.585 41.583 -23.319 1.00 13.65 97 LYS A C 1
ATOM 735 O O . LYS A 1 96 ? 21.107 40.640 -23.897 1.00 15.49 97 LYS A O 1
ATOM 741 N N . ALA A 1 97 ? 20.901 42.855 -23.569 1.00 14.47 98 ALA A N 1
ATOM 742 C CA . ALA A 1 97 ? 21.917 43.235 -24.560 1.00 14.01 98 ALA A CA 1
ATOM 743 C C . ALA A 1 97 ? 23.276 42.679 -24.132 1.00 13.99 98 ALA A C 1
ATOM 744 O O . ALA A 1 97 ? 24.058 42.210 -24.957 1.00 12.32 98 ALA A O 1
ATOM 746 N N . LEU A 1 98 ? 23.551 42.752 -22.833 1.00 14.18 99 LEU A N 1
ATOM 747 C CA . LEU A 1 98 ? 24.796 42.229 -22.287 1.00 14.25 99 LEU A CA 1
ATOM 748 C C . LEU A 1 98 ? 24.858 40.716 -22.503 1.00 14.37 99 LEU A C 1
ATOM 749 O O . LEU A 1 98 ? 25.860 40.200 -22.993 1.00 16.28 99 LEU A O 1
ATOM 754 N N . ASP A 1 99 ? 23.784 40.014 -22.139 1.00 13.29 100 ASP A N 1
ATOM 755 C CA . ASP A 1 99 ? 23.735 38.567 -22.289 1.00 16.48 100 ASP A CA 1
ATOM 756 C C . ASP A 1 99 ? 23.931 38.174 -23.741 1.00 17.62 100 ASP A C 1
ATOM 757 O O . ASP A 1 99 ? 24.655 37.222 -24.033 1.00 17.46 100 ASP A O 1
ATOM 762 N N . ILE A 1 100 ? 23.293 38.906 -24.653 1.00 8.99 101 ILE A N 1
ATOM 763 C CA . ILE A 1 100 ? 23.440 38.617 -26.078 1.00 8.99 101 ILE A CA 1
ATOM 764 C C . ILE A 1 100 ? 24.868 38.897 -26.548 1.00 8.99 101 ILE A C 1
ATOM 765 O O . ILE A 1 100 ? 25.414 38.149 -27.359 1.00 18.44 101 ILE A O 1
ATOM 770 N N . LEU A 1 101 ? 25.479 39.967 -26.043 1.00 17.26 102 LEU A N 1
ATOM 771 C CA . LEU A 1 101 ? 26.854 40.276 -26.428 1.00 15.26 102 LEU A CA 1
ATOM 772 C C . LEU A 1 101 ? 27.780 39.137 -26.002 1.00 16.12 102 LEU A C 1
ATOM 773 O O . LEU A 1 101 ? 28.660 38.738 -26.754 1.00 14.19 102 LEU A O 1
ATOM 778 N N . VAL A 1 102 ? 27.572 38.606 -24.799 1.00 17.08 103 VAL A N 1
ATOM 779 C CA . VAL A 1 102 ? 28.392 37.499 -24.310 1.00 18.04 103 VAL A CA 1
ATOM 780 C C . VAL A 1 102 ? 28.215 36.278 -25.210 1.00 21.66 103 VAL A C 1
ATOM 781 O O . VAL A 1 102 ? 29.187 35.632 -25.611 1.00 24.27 103 VAL A O 1
ATOM 785 N N . ILE A 1 103 ? 26.958 35.978 -25.524 1.00 8.99 104 ILE A N 1
ATOM 786 C CA . ILE A 1 103 ? 26.588 34.834 -26.346 1.00 8.99 104 ILE A CA 1
ATOM 787 C C . ILE A 1 103 ? 27.074 34.959 -27.785 1.00 8.99 104 ILE A C 1
ATOM 788 O O . ILE A 1 103 ? 27.258 33.957 -28.481 1.00 26.83 104 ILE A O 1
ATOM 793 N N . GLN A 1 104 ? 27.266 36.194 -28.233 1.00 23.46 105 GLN A N 1
ATOM 794 C CA . GLN A 1 104 ? 27.754 36.446 -29.579 1.00 21.66 105 GLN A CA 1
ATOM 795 C C . GLN A 1 104 ? 29.277 36.390 -29.541 1.00 22.53 105 GLN A C 1
ATOM 796 O O . GLN A 1 104 ? 29.939 36.396 -30.575 1.00 18.96 105 GLN A O 1
ATOM 802 N N . GLY A 1 105 ? 29.818 36.327 -28.328 1.00 21.49 106 GLY A N 1
ATOM 803 C CA . GLY A 1 105 ? 31.256 36.276 -28.153 1.00 20.43 106 GLY A CA 1
ATOM 804 C C . GLY A 1 105 ? 31.916 37.595 -28.505 1.00 20.90 106 GLY A C 1
ATOM 805 O O . GLY A 1 105 ? 33.082 37.620 -28.911 1.00 16.39 106 GLY A O 1
ATOM 806 N N . LYS A 1 106 ? 31.177 38.693 -28.349 1.00 19.15 107 LYS A N 1
ATOM 807 C CA . LYS A 1 106 ? 31.714 40.015 -28.656 1.00 19.82 107 LYS A CA 1
ATOM 808 C C . LYS A 1 106 ? 32.463 40.598 -27.467 1.00 18.88 107 LYS A C 1
ATOM 809 O O . LYS A 1 106 ? 32.063 41.607 -26.879 1.00 17.08 107 LYS A O 1
ATOM 815 N N . ARG A 1 107 ? 33.557 39.930 -27.131 1.00 19.46 108 ARG A N 1
ATOM 816 C CA . ARG A 1 107 ? 34.429 40.301 -26.027 1.00 20.86 108 ARG A CA 1
ATOM 817 C C . ARG A 1 107 ? 34.974 41.701 -26.241 1.00 19.84 108 ARG A C 1
ATOM 818 O O . ARG A 1 107 ? 35.157 42.462 -25.291 1.00 19.37 108 ARG A O 1
ATOM 826 N N . ASP A 1 108 ? 35.230 42.027 -27.503 1.00 20.84 109 ASP A N 1
ATOM 827 C CA . ASP A 1 108 ? 35.755 43.332 -27.881 1.00 23.29 109 ASP A CA 1
ATOM 828 C C . ASP A 1 108 ? 34.826 44.460 -27.444 1.00 21.26 109 ASP A C 1
ATOM 829 O O . ASP A 1 108 ? 35.276 45.438 -26.863 1.00 23.22 109 ASP A O 1
ATOM 834 N N . LYS A 1 109 ? 33.533 44.318 -27.725 1.00 19.94 110 LYS A N 1
ATOM 835 C CA . LYS A 1 109 ? 32.547 45.333 -27.353 1.00 17.29 110 LYS A CA 1
ATOM 836 C C . LYS A 1 109 ? 32.453 45.462 -25.829 1.00 14.88 110 LYS A C 1
ATOM 837 O O . LYS A 1 109 ? 32.450 46.567 -25.293 1.00 12.64 110 LYS A O 1
ATOM 843 N N . LEU A 1 110 ? 32.391 44.331 -25.133 1.00 14.41 111 LEU A N 1
ATOM 844 C CA . LEU A 1 110 ? 32.327 44.335 -23.667 1.00 14.52 111 LEU A CA 1
ATOM 845 C C . LEU A 1 110 ? 33.548 45.021 -23.036 1.00 13.14 111 LEU A C 1
ATOM 846 O O . LEU A 1 110 ? 33.416 45.723 -22.030 1.00 15.90 111 LEU A O 1
ATOM 851 N N . GLU A 1 111 ? 34.730 44.818 -23.621 1.00 14.65 112 GLU A N 1
ATOM 852 C CA . GLU A 1 111 ? 35.953 45.444 -23.098 1.00 17.04 112 GLU A CA 1
ATOM 853 C C . GLU A 1 111 ? 35.942 46.954 -23.319 1.00 15.34 112 GLU A C 1
ATOM 854 O O . GLU A 1 111 ? 36.389 47.720 -22.463 1.00 14.28 112 GLU A O 1
ATOM 860 N N . GLU A 1 112 ? 35.444 47.377 -24.475 1.00 13.39 113 GLU A N 1
ATOM 861 C CA . GLU A 1 112 ? 35.335 48.802 -24.776 1.00 14.33 113 GLU A CA 1
ATOM 862 C C . GLU A 1 112 ? 34.459 49.474 -23.706 1.00 14.46 113 GLU A C 1
ATOM 863 O O . GLU A 1 112 ? 34.819 50.509 -23.150 1.00 13.56 113 GLU A O 1
ATOM 869 N N . ILE A 1 113 ? 33.309 48.875 -23.410 1.00 8.99 114 ILE A N 1
ATOM 870 C CA . ILE A 1 113 ? 32.424 49.420 -22.377 1.00 8.99 114 ILE A CA 1
ATOM 871 C C . ILE A 1 113 ? 33.182 49.458 -21.044 1.00 8.99 114 ILE A C 1
ATOM 872 O O . ILE A 1 113 ? 33.108 50.434 -20.293 1.00 14.13 114 ILE A O 1
ATOM 877 N N . GLY A 1 114 ? 33.911 48.383 -20.763 1.00 18.10 115 GLY A N 1
ATOM 878 C CA . GLY A 1 114 ? 34.665 48.304 -19.528 1.00 17.71 115 GLY A CA 1
ATOM 879 C C . GLY A 1 114 ? 35.653 49.439 -19.334 1.00 18.43 115 GLY A C 1
ATOM 880 O O . GLY A 1 114 ? 35.737 50.008 -18.248 1.00 15.73 115 GLY A O 1
ATOM 881 N N . ARG A 1 115 ? 36.408 49.765 -20.380 1.00 18.28 116 ARG A N 1
ATOM 882 C CA . ARG A 1 115 ? 37.395 50.841 -20.305 1.00 21.66 116 ARG A CA 1
ATOM 883 C C . ARG A 1 115 ? 36.704 52.187 -20.154 1.00 22.62 116 ARG A C 1
ATOM 884 O O . ARG A 1 115 ? 37.112 53.031 -19.354 1.00 20.34 116 ARG A O 1
ATOM 892 N N . GLU A 1 116 ? 35.654 52.371 -20.944 1.00 23.21 117 GLU A N 1
ATOM 893 C CA . GLU A 1 116 ? 34.864 53.593 -20.947 1.00 23.38 117 GLU A CA 1
ATOM 894 C C . GLU A 1 116 ? 34.303 53.961 -19.570 1.00 24.88 117 GLU A C 1
ATOM 895 O O . GLU A 1 116 ? 34.314 55.132 -19.184 1.00 25.06 117 GLU A O 1
ATOM 901 N N . ILE A 1 117 ? 33.810 52.975 -18.828 1.00 24.16 118 ILE A N 1
ATOM 902 C CA . ILE A 1 117 ? 33.252 53.263 -17.510 1.00 25.29 118 ILE A CA 1
ATOM 903 C C . ILE A 1 117 ? 34.337 53.532 -16.462 1.00 26.73 118 ILE A C 1
ATOM 904 O O . ILE A 1 117 ? 34.052 54.068 -15.389 1.00 25.99 118 ILE A O 1
ATOM 909 N N . LEU A 1 118 ? 35.578 53.180 -16.782 1.00 29.09 119 LEU A N 1
ATOM 910 C CA . LEU A 1 118 ? 36.690 53.411 -15.867 1.00 31.98 119 LEU A CA 1
ATOM 911 C C . LEU A 1 118 ? 37.463 54.675 -16.235 1.00 32.71 119 LEU A C 1
ATOM 912 O O . LEU A 1 118 ? 37.471 55.649 -15.479 1.00 35.20 119 LEU A O 1
ATOM 917 N N . ASN A 1 121 ? 35.152 57.728 -14.234 1.00 49.88 122 ASN A N 1
ATOM 918 C CA . ASN A 1 121 ? 34.297 56.806 -13.494 1.00 49.54 122 ASN A CA 1
ATOM 919 C C . ASN A 1 121 ? 33.150 57.574 -12.834 1.00 46.97 122 ASN A C 1
ATOM 920 O O . ASN A 1 121 ? 33.347 58.277 -11.837 1.00 46.43 122 ASN A O 1
ATOM 925 N N . GLU A 1 122 ? 31.951 57.431 -13.392 1.00 43.57 123 GLU A N 1
ATOM 926 C CA . GLU A 1 122 ? 30.777 58.124 -12.869 1.00 39.49 123 GLU A CA 1
ATOM 927 C C . GLU A 1 122 ? 29.584 57.186 -12.732 1.00 34.46 123 GLU A C 1
ATOM 928 O O . GLU A 1 122 ? 28.595 57.514 -12.075 1.00 30.27 123 GLU A O 1
ATOM 934 N N . VAL A 1 123 ? 29.683 56.018 -13.360 1.00 32.19 124 VAL A N 1
ATOM 935 C CA . VAL A 1 123 ? 28.610 55.029 -13.321 1.00 30.14 124 VAL A CA 1
ATOM 936 C C . VAL A 1 123 ? 28.399 54.479 -11.917 1.00 28.10 124 VAL A C 1
ATOM 937 O O . VAL A 1 123 ? 29.324 54.469 -11.105 1.00 26.18 124 VAL A O 1
ATOM 941 N N . SER A 1 124 ? 27.179 54.026 -11.641 1.00 25.75 125 SER A N 1
ATOM 942 C CA . SER A 1 124 ? 26.838 53.474 -10.338 1.00 25.40 125 SER A CA 1
ATOM 943 C C . SER A 1 124 ? 27.492 52.108 -10.154 1.00 23.90 125 SER A C 1
ATOM 944 O O . SER A 1 124 ? 28.003 51.520 -11.104 1.00 22.85 125 SER A O 1
ATOM 947 N N . ALA A 1 125 ? 27.463 51.604 -8.926 1.00 24.39 126 ALA A N 1
ATOM 948 C CA . ALA A 1 125 ? 28.054 50.310 -8.616 1.00 23.07 126 ALA A CA 1
ATOM 949 C C . ALA A 1 125 ? 27.366 49.178 -9.385 1.00 22.95 126 ALA A C 1
ATOM 950 O O . ALA A 1 125 ? 28.024 48.244 -9.848 1.00 19.89 126 ALA A O 1
ATOM 952 N N . SER A 1 126 ? 26.046 49.264 -9.522 1.00 21.56 127 SER A N 1
ATOM 953 C CA . SER A 1 126 ? 25.286 48.230 -10.227 1.00 22.18 127 SER A CA 1
ATOM 954 C C . SER A 1 126 ? 25.795 48.024 -11.650 1.00 18.84 127 SER A C 1
ATOM 955 O O . SER A 1 126 ? 26.015 46.894 -12.090 1.00 18.69 127 SER A O 1
ATOM 958 N N . ILE A 1 127 ? 25.987 49.121 -12.365 1.00 8.99 128 ILE A N 1
ATOM 959 C CA . ILE A 1 127 ? 26.481 49.055 -13.729 1.00 8.99 128 ILE A CA 1
ATOM 960 C C . ILE A 1 127 ? 27.891 48.444 -13.757 1.00 8.99 128 ILE A C 1
ATOM 961 O O . ILE A 1 127 ? 28.174 47.565 -14.577 1.00 16.72 128 ILE A O 1
ATOM 966 N N . LEU A 1 128 ? 28.769 48.882 -12.856 1.00 17.38 129 LEU A N 1
ATOM 967 C CA . LEU A 1 128 ? 30.121 48.321 -12.794 1.00 18.76 129 LEU A CA 1
ATOM 968 C C . LEU A 1 128 ? 30.024 46.810 -12.579 1.00 17.04 129 LEU A C 1
ATOM 969 O O . LEU A 1 128 ? 30.775 46.033 -13.174 1.00 17.96 129 LEU A O 1
ATOM 974 N N . VAL A 1 129 ? 29.091 46.399 -11.724 1.00 15.32 130 VAL A N 1
ATOM 975 C CA . VAL A 1 129 ? 28.907 44.982 -11.438 1.00 14.53 130 VAL A CA 1
ATOM 976 C C . VAL A 1 129 ? 28.382 44.207 -12.648 1.00 15.19 130 VAL A C 1
ATOM 977 O O . VAL A 1 129 ? 28.849 43.101 -12.926 1.00 14.69 130 VAL A O 1
ATOM 981 N N . ALA A 1 130 ? 27.415 44.787 -13.355 1.00 14.87 131 ALA A N 1
ATOM 982 C CA . ALA A 1 130 ? 26.833 44.155 -14.531 1.00 15.62 131 ALA A CA 1
ATOM 983 C C . ALA A 1 130 ? 27.915 43.881 -15.579 1.00 13.57 131 ALA A C 1
ATOM 984 O O . ALA A 1 130 ? 28.066 42.749 -16.024 1.00 14.32 131 ALA A O 1
ATOM 986 N N . ILE A 1 131 ? 28.674 44.908 -15.953 1.00 14.39 132 ILE A N 1
ATOM 987 C CA . ILE A 1 131 ? 29.743 44.756 -16.947 1.00 14.82 132 ILE A CA 1
ATOM 988 C C . ILE A 1 131 ? 30.873 43.831 -16.476 1.00 14.99 132 ILE A C 1
ATOM 989 O O . ILE A 1 131 ? 31.416 43.049 -17.262 1.00 13.05 132 ILE A O 1
ATOM 994 N N . ALA A 1 132 ? 31.228 43.925 -15.198 1.00 14.28 133 ALA A N 1
ATOM 995 C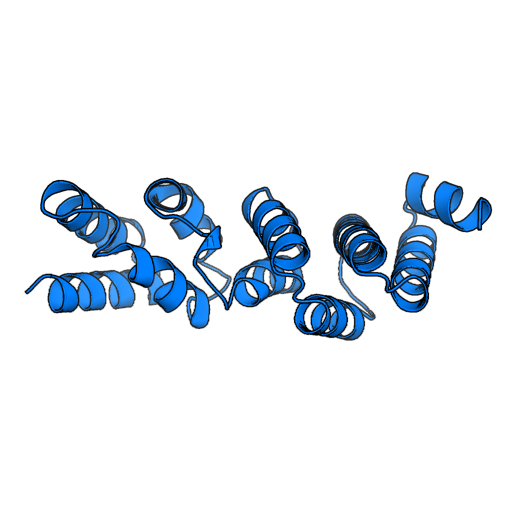 CA . ALA A 1 132 ? 32.285 43.088 -14.636 1.00 13.37 133 ALA A CA 1
ATOM 996 C C . ALA A 1 132 ? 31.955 41.611 -14.808 1.00 14.37 133 ALA A C 1
ATOM 997 O O . ALA A 1 132 ? 32.777 40.821 -15.274 1.00 9.72 133 ALA A O 1
ATOM 999 N N . ASN A 1 133 ? 30.740 41.247 -14.417 1.00 14.03 134 ASN A N 1
ATOM 1000 C CA . ASN A 1 133 ? 30.290 39.874 -14.512 1.00 14.84 134 ASN A CA 1
ATOM 1001 C C . ASN A 1 133 ? 30.119 39.407 -15.963 1.00 15.28 134 ASN A C 1
ATOM 1002 O O . ASN A 1 133 ? 30.328 38.232 -16.266 1.00 15.44 134 ASN A O 1
ATOM 1007 N N . ALA A 1 134 ? 29.753 40.319 -16.863 1.00 13.15 135 ALA A N 1
ATOM 1008 C CA . ALA A 1 134 ? 29.618 39.949 -18.269 1.00 13.19 135 ALA A CA 1
ATOM 1009 C C . ALA A 1 134 ? 31.038 39.713 -18.807 1.00 13.14 135 ALA A C 1
ATOM 1010 O O . ALA A 1 134 ? 31.293 38.765 -19.554 1.00 14.61 135 ALA A O 1
ATOM 1012 N N . LEU A 1 135 ? 31.964 40.582 -18.414 1.00 14.93 136 LEU A N 1
ATOM 1013 C CA . LEU A 1 135 ? 33.343 40.451 -18.857 1.00 17.47 136 LEU A CA 1
ATOM 1014 C C . LEU A 1 135 ? 33.936 39.121 -18.403 1.00 20.08 136 LEU A C 1
ATOM 1015 O O . LEU A 1 135 ? 34.558 38.410 -19.188 1.00 18.87 136 LEU A O 1
ATOM 1020 N N . ARG A 1 136 ? 33.735 38.781 -17.136 1.00 19.19 137 ARG A N 1
ATOM 1021 C CA . ARG A 1 136 ? 34.271 37.540 -16.611 1.00 21.89 137 ARG A CA 1
ATOM 1022 C C . ARG A 1 136 ? 33.738 36.375 -17.450 1.00 22.40 137 ARG A C 1
ATOM 1023 O O . ARG A 1 136 ? 34.421 35.361 -17.622 1.00 20.95 137 ARG A O 1
ATOM 1031 N N . ARG A 1 137 ? 32.531 36.535 -17.996 1.00 22.96 138 ARG A N 1
ATOM 1032 C CA . ARG A 1 137 ? 31.921 35.501 -18.831 1.00 24.11 138 ARG A CA 1
ATOM 1033 C C . ARG A 1 137 ? 32.606 35.351 -20.193 1.00 23.48 138 ARG A C 1
ATOM 1034 O O . ARG A 1 137 ? 32.422 34.339 -20.864 1.00 23.09 138 ARG A O 1
ATOM 1042 N N . VAL A 1 138 ? 33.377 36.355 -20.611 1.00 21.93 139 VAL A N 1
ATOM 1043 C CA . VAL A 1 138 ? 34.090 36.271 -21.888 1.00 20.88 139 VAL A CA 1
ATOM 1044 C C . VAL A 1 138 ? 35.590 36.030 -21.692 1.00 21.41 139 VAL A C 1
ATOM 1045 O O . VAL A 1 138 ? 36.373 36.098 -22.646 1.00 21.31 139 VAL A O 1
ATOM 1049 N N . GLY A 1 139 ? 35.985 35.748 -20.454 1.00 21.04 140 GLY A N 1
ATOM 1050 C CA . GLY A 1 139 ? 37.383 35.470 -20.163 1.00 22.98 140 GLY A CA 1
ATOM 1051 C C . GLY A 1 139 ? 38.259 36.640 -19.754 1.00 23.63 140 GLY A C 1
ATOM 1052 O O . GLY A 1 139 ? 39.485 36.496 -19.672 1.00 25.46 140 GLY A O 1
ATOM 1053 N N . ASP A 1 140 ? 37.646 37.789 -19.484 1.00 22.63 141 ASP A N 1
ATOM 1054 C CA . ASP A 1 140 ? 38.394 38.978 -19.091 1.00 23.41 141 ASP A CA 1
ATOM 1055 C C . ASP A 1 140 ? 38.362 39.209 -17.577 1.00 24.86 141 ASP A C 1
ATOM 1056 O O . ASP A 1 140 ? 37.710 40.144 -17.098 1.00 19.25 141 ASP A O 1
ATOM 1061 N N . GLU A 1 141 ? 39.073 38.364 -16.835 1.00 28.59 142 GLU A N 1
ATOM 1062 C CA . GLU A 1 141 ? 39.131 38.475 -15.378 1.00 31.05 142 GLU A CA 1
ATOM 1063 C C . GLU A 1 141 ? 39.805 39.752 -14.883 1.00 29.39 142 GLU A C 1
ATOM 1064 O O . GLU A 1 141 ? 39.365 40.340 -13.893 1.00 28.29 142 GLU A O 1
ATOM 1070 N N . ARG A 1 142 ? 40.863 40.182 -15.568 1.00 29.69 143 ARG A N 1
ATOM 1071 C CA . ARG A 1 142 ? 41.586 41.393 -15.182 1.00 31.04 143 ARG A CA 1
ATOM 1072 C C . ARG A 1 142 ? 40.692 42.621 -15.106 1.00 28.16 143 ARG A C 1
ATOM 1073 O O . ARG A 1 142 ? 40.677 43.323 -14.096 1.00 27.87 143 ARG A O 1
ATOM 1081 N N . ASP A 1 143 ? 39.954 42.894 -16.176 1.00 25.78 144 ASP A N 1
ATOM 1082 C CA . ASP A 1 143 ? 39.072 44.053 -16.180 1.00 25.25 144 ASP A CA 1
ATOM 1083 C C . ASP A 1 143 ? 37.868 43.783 -15.298 1.00 23.21 144 ASP A C 1
ATOM 1084 O O . ASP A 1 143 ? 37.372 44.677 -14.621 1.00 24.07 144 ASP A O 1
ATOM 1089 N N . ALA A 1 144 ? 37.403 42.540 -15.302 1.00 20.55 145 ALA A N 1
ATOM 1090 C CA . ALA A 1 144 ? 36.262 42.180 -14.475 1.00 18.90 145 ALA A CA 1
ATOM 1091 C C . ALA A 1 144 ? 36.565 42.560 -13.024 1.00 18.54 145 ALA A C 1
ATOM 1092 O O . ALA A 1 144 ? 35.760 43.223 -12.365 1.00 18.24 145 ALA A O 1
ATOM 1094 N N . THR A 1 145 ? 37.738 42.143 -12.548 1.00 18.39 146 THR A N 1
ATOM 1095 C CA . THR A 1 145 ? 38.183 42.414 -11.183 1.00 21.18 146 THR A CA 1
ATOM 1096 C C . THR A 1 145 ? 38.339 43.907 -10.925 1.00 19.57 146 THR A C 1
ATOM 1097 O O . THR A 1 145 ? 37.873 44.426 -9.916 1.00 18.19 146 THR A O 1
ATOM 1101 N N . THR A 1 146 ? 39.000 44.591 -11.845 1.00 18.64 147 THR A N 1
ATOM 1102 C CA . THR A 1 146 ? 39.211 46.019 -11.716 1.00 18.31 147 THR A CA 1
ATOM 1103 C C . THR A 1 146 ? 37.892 46.733 -11.442 1.00 18.00 147 THR A C 1
ATOM 1104 O O . THR A 1 146 ? 37.840 47.646 -10.617 1.00 18.01 147 THR A O 1
ATOM 1108 N N . LEU A 1 147 ? 36.836 46.306 -12.134 1.00 18.20 148 LEU A N 1
ATOM 1109 C CA . LEU A 1 147 ? 35.507 46.894 -11.982 1.00 16.06 148 LEU A CA 1
ATOM 1110 C C . LEU A 1 147 ? 34.875 46.555 -10.635 1.00 15.39 148 LEU A C 1
ATOM 1111 O O . LEU A 1 147 ? 34.343 47.433 -9.959 1.00 15.42 148 LEU A O 1
ATOM 1116 N N . LEU A 1 148 ? 34.929 45.284 -10.245 1.00 13.27 149 LEU A N 1
ATOM 1117 C CA . LEU A 1 148 ? 34.369 44.877 -8.959 1.00 13.83 149 LEU A CA 1
ATOM 1118 C C . LEU A 1 148 ? 35.098 45.587 -7.827 1.00 15.23 149 LEU A C 1
ATOM 1119 O O . LEU A 1 148 ? 34.510 45.867 -6.789 1.00 19.58 149 LEU A O 1
ATOM 1124 N N . ILE A 1 149 ? 36.381 45.871 -8.026 1.00 16.59 150 ILE A N 1
ATOM 1125 C CA . ILE A 1 149 ? 37.161 46.576 -7.017 1.00 20.35 150 ILE A CA 1
ATOM 1126 C C . ILE A 1 149 ? 36.604 47.994 -6.912 1.00 21.27 150 ILE A C 1
ATOM 1127 O O . ILE A 1 149 ? 36.402 48.506 -5.812 1.00 22.46 150 ILE A O 1
ATOM 1132 N N . GLU A 1 150 ? 36.343 48.615 -8.062 1.00 20.43 151 GLU A N 1
ATOM 1133 C CA . GLU A 1 150 ? 35.781 49.962 -8.088 1.00 20.84 151 GLU A CA 1
ATOM 1134 C C . GLU A 1 150 ? 34.377 49.980 -7.480 1.00 17.53 151 GLU A C 1
ATOM 1135 O O . GLU A 1 150 ? 34.011 50.921 -6.782 1.00 15.24 151 GLU A O 1
ATOM 1141 N N . ALA A 1 151 ? 33.592 48.941 -7.747 1.00 16.68 152 ALA A N 1
ATOM 1142 C CA . ALA A 1 151 ? 32.236 48.847 -7.203 1.00 16.08 152 ALA A CA 1
ATOM 1143 C C . ALA A 1 151 ? 32.294 48.714 -5.680 1.00 16.00 152 ALA A C 1
ATOM 1144 O O . ALA A 1 151 ? 31.453 49.250 -4.963 1.00 14.89 152 ALA A O 1
ATOM 1146 N N . CYS A 1 152 ? 33.284 47.974 -5.196 1.00 18.39 153 CYS A N 1
ATOM 1147 C CA . CYS A 1 152 ? 33.466 47.780 -3.763 1.00 17.60 153 CYS A CA 1
ATOM 1148 C C . CYS A 1 152 ? 33.793 49.150 -3.166 1.00 19.93 153 CYS A C 1
ATOM 1149 O O . CYS A 1 152 ? 33.261 49.541 -2.122 1.00 20.23 153 CYS A O 1
ATOM 1152 N N . LYS A 1 153 ? 34.654 49.889 -3.856 1.00 22.23 154 LYS A N 1
ATOM 1153 C CA . LYS A 1 153 ? 35.035 51.228 -3.422 1.00 22.96 154 LYS A CA 1
ATOM 1154 C C . LYS A 1 153 ? 33.811 52.140 -3.353 1.00 24.45 154 LYS A C 1
ATOM 1155 O O . LYS A 1 153 ? 33.699 52.965 -2.448 1.00 23.96 154 LYS A O 1
ATOM 1161 N N . LYS A 1 154 ? 32.898 51.987 -4.312 1.00 24.21 155 LYS A N 1
ATOM 1162 C CA . LYS A 1 154 ? 31.681 52.791 -4.350 1.00 23.39 155 LYS A CA 1
ATOM 1163 C C . LYS A 1 154 ? 30.679 52.337 -3.298 1.00 23.18 155 LYS A C 1
ATOM 1164 O O . LYS A 1 154 ? 29.588 52.897 -3.197 1.00 22.39 155 LYS A O 1
ATOM 1170 N N . GLY A 1 155 ? 31.046 51.311 -2.532 1.00 24.24 156 GLY A N 1
ATOM 1171 C CA . GLY A 1 155 ? 30.175 50.817 -1.479 1.00 22.77 156 GLY A CA 1
ATOM 1172 C C . GLY A 1 155 ? 29.318 49.599 -1.781 1.00 20.35 156 GLY A C 1
ATOM 1173 O O . GLY A 1 155 ? 28.418 49.278 -1.008 1.00 19.46 156 GLY A O 1
ATOM 1174 N N . GLU A 1 156 ? 29.587 48.911 -2.888 1.00 19.64 157 GLU A N 1
ATOM 1175 C CA . GLU A 1 156 ? 28.802 47.731 -3.236 1.00 20.40 157 GLU A CA 1
ATOM 1176 C C . GLU A 1 156 ? 29.258 46.514 -2.432 1.00 17.55 157 GLU A C 1
ATOM 1177 O O . GLU A 1 156 ? 30.324 45.950 -2.685 1.00 17.71 157 GLU A O 1
ATOM 1183 N N . LYS A 1 157 ? 28.430 46.115 -1.470 1.00 19.66 158 LYS A N 1
ATOM 1184 C CA . LYS A 1 157 ? 28.705 44.985 -0.583 1.00 21.31 158 LYS A CA 1
ATOM 1185 C C . LYS A 1 157 ? 29.126 43.680 -1.240 1.00 20.14 158 LYS A C 1
ATOM 1186 O O . LYS A 1 157 ? 30.236 43.195 -1.013 1.00 17.85 158 LYS A O 1
ATOM 1192 N N . GLU A 1 158 ? 28.218 43.090 -2.015 1.00 18.09 159 GLU A N 1
ATOM 1193 C CA . GLU A 1 158 ? 28.494 41.820 -2.673 1.00 18.60 159 GLU A CA 1
ATOM 1194 C C . GLU A 1 158 ? 29.762 41.904 -3.521 1.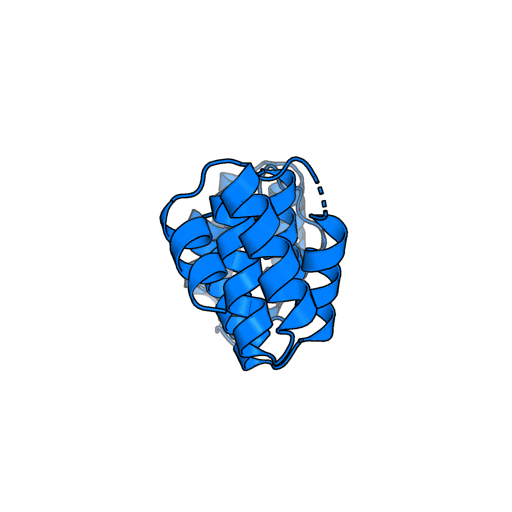00 16.33 159 GLU A C 1
ATOM 1195 O O . GLU A 1 158 ? 30.484 40.922 -3.654 1.00 15.01 159 GLU A O 1
ATOM 1201 N N . ALA A 1 159 ? 30.030 43.081 -4.082 1.00 14.42 160 ALA A N 1
ATOM 1202 C CA . ALA A 1 159 ? 31.218 43.281 -4.905 1.00 14.59 160 ALA A CA 1
ATOM 1203 C C . ALA A 1 159 ? 32.460 43.161 -4.022 1.00 14.04 160 ALA A C 1
ATOM 1204 O O . ALA A 1 159 ? 33.467 42.570 -4.424 1.00 12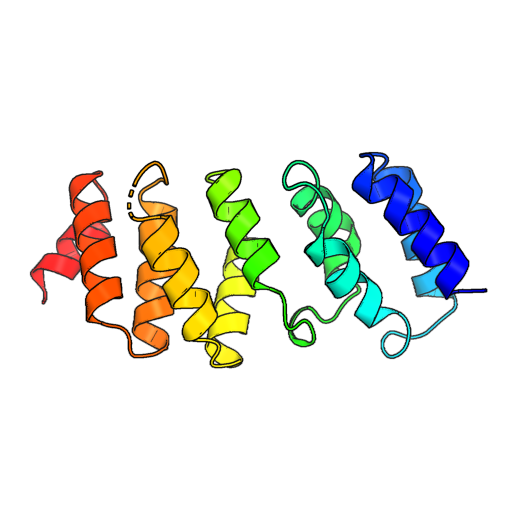.39 160 ALA A O 1
ATOM 1206 N N . CYS A 1 160 ? 32.382 43.738 -2.823 1.00 15.46 161 CYS A N 1
ATOM 1207 C CA . CYS A 1 160 ? 33.479 43.669 -1.871 1.00 15.11 161 CYS A CA 1
ATOM 1208 C C . CYS A 1 160 ? 33.683 42.208 -1.465 1.00 13.93 161 CYS A C 1
ATOM 1209 O O . CYS A 1 160 ? 34.813 41.726 -1.391 1.00 14.09 161 CYS A O 1
ATOM 1212 N N . ASN A 1 161 ? 32.594 41.495 -1.203 1.00 15.18 162 ASN A N 1
ATOM 1213 C CA . ASN A 1 161 ? 32.725 40.086 -0.825 1.00 16.04 162 ASN A CA 1
ATOM 1214 C C . ASN A 1 161 ? 33.330 39.255 -1.946 1.00 15.57 162 ASN A C 1
ATOM 1215 O O . ASN A 1 161 ? 34.067 38.306 -1.688 1.00 16.94 162 ASN A O 1
ATOM 1220 N N . ALA A 1 162 ? 33.033 39.617 -3.190 1.00 14.48 163 ALA A N 1
ATOM 1221 C CA . ALA A 1 162 ? 33.583 38.891 -4.334 1.00 15.26 163 ALA A CA 1
ATOM 1222 C C . ALA A 1 162 ? 35.075 39.210 -4.487 1.00 14.57 163 ALA A C 1
ATOM 1223 O O . ALA A 1 162 ? 35.882 38.336 -4.787 1.00 13.35 163 ALA A O 1
ATOM 1225 N N . VAL A 1 163 ? 35.437 40.473 -4.291 1.00 14.94 164 VAL A N 1
ATOM 1226 C CA . VAL A 1 163 ? 36.837 40.871 -4.395 1.00 16.33 164 VAL A CA 1
ATOM 1227 C C . VAL A 1 163 ? 37.656 40.129 -3.331 1.00 15.35 164 VAL A C 1
ATOM 1228 O O . VAL A 1 163 ? 38.789 39.713 -3.577 1.00 17.22 164 VAL A O 1
ATOM 1232 N N . ASN A 1 164 ? 37.080 39.945 -2.151 1.00 16.64 165 ASN A N 1
ATOM 1233 C CA . ASN A 1 164 ? 37.793 39.259 -1.083 1.00 20.67 165 ASN A CA 1
ATOM 1234 C C . ASN A 1 164 ? 38.045 37.788 -1.358 1.00 22.83 165 ASN A C 1
ATOM 1235 O O . ASN A 1 164 ? 38.983 37.211 -0.808 1.00 23.25 165 ASN A O 1
ATOM 1240 N N . THR A 1 165 ? 37.226 37.183 -2.216 1.00 24.94 166 THR A N 1
ATOM 1241 C CA . THR A 1 165 ? 37.391 35.767 -2.535 1.00 27.52 166 THR A CA 1
ATOM 1242 C C . THR A 1 165 ? 38.457 35.520 -3.602 1.00 28.38 166 THR A C 1
ATOM 1243 O O . THR A 1 165 ? 38.790 34.371 -3.910 1.00 26.47 166 THR A O 1
ATOM 1247 N N . LEU A 1 166 ? 38.996 36.596 -4.165 1.00 8.99 167 LEU A N 1
ATOM 1248 C CA . LEU A 1 166 ? 40.007 36.448 -5.206 1.00 8.99 167 LEU A CA 1
ATOM 1249 C C . LEU A 1 166 ? 41.342 37.064 -4.809 1.00 8.99 167 LEU A C 1
ATOM 1250 O O . LEU A 1 166 ? 41.447 37.561 -3.668 1.00 41.73 167 LEU A O 1
#

Radius of gyration: 17.47 Å; Cα contacts (8 Å, |Δi|>4): 204; chains: 1; bounding box: 41×28×49 Å

Solvent-accessible surface area: 8384 Å² total; per-residue (Å²): 143,50,89,176,97,2,72,52,0,42,132,64,0,56,84,26,119,16,101,76,0,13,140,23,1,57,82,8,23,168,89,27,92,70,106,92,12,11,91,0,0,22,55,0,2,114,69,8,68,20,169,32,1,26,86,0,4,100,104,0,10,104,74,13,42,27,80,121,0,109,30,0,44,24,2,0,35,2,2,19,119,60,69,50,62,39,99,17,4,60,107,2,7,67,26,0,16,133,56,52,39,83,76,52,0,30,60,0,2,139,90,4,76,78,153,8,41,16,53,4,0,36,18,1,0,67,7,0,72,140,28,50,6,90,206,45,0,31,63,0,4,87,35,0,36,169,84,48,58,160,131,3,33,101,31,29,121,116,112

Foldseek 3Di:
DLVVLLVVLLVCQLVVVQVVSLVSVVVSLVVDDQVPCQVSLLVSLVDRDLVRNVVNCVRCVVSHDCLVRPVLLSVLVSCVVVLHDDPSNLVSLVSCLVVLVLVSLVVVLVVVVDDRALVSLQSSLVSNVSNVNPPSSLVSLVVSVVNPDVVSVVVNVVD

Secondary structure (DSSP, 8-state):
-HHHHHHHHHHHHHTT-HHHHHHHHHHHHHHS-HHHHTHHHHHHHHH--HHHHHHHHHHHGGGS-GGG-S-THHHHHHHHHTT---HHHHHHHHHHHHTT-HHHHHHHHHHH---S-HHHHHHHHHHHHHTT-HHHHHHHHHHHHHTT-HHHHHHHHT-

CATH classification: 1.25.40.350

InterPro domains:
  IPR015288 Protein of unknown function DUF1955 [PF09205] (7-165)
  IPR036321 Hypothetical protein ST1625 [SSF101424] (7-167)

Organism: Sulfurisphaera tokodaii (strain DSM 16993 / JCM 10545 / NBRC 100140 / 7) (NCBI:txid273063)